Protein AF-A0A386CAA4-F1 (afdb_monomer_lite)

Radius of gyration: 25.46 Å; chains: 1; bounding box: 66×43×54 Å

pLDDT: mean 73.95, std 14.6, range [38.09, 94.12]

Sequence (106 aa):
EEAMAGEAPLESQIITDHLQRVGLGRLAEAARAKAREIFRNDVQDADGWVGQWRRAAHHLVVLTSGPAELKQAEEALAEELNEENLQRLQAILDRIRRESSESGTG

Structure (mmCIF, N/CA/C/O backbone):
data_AF-A0A386CAA4-F1
#
_entry.id   AF-A0A386CAA4-F1
#
loop_
_atom_site.group_PDB
_atom_site.id
_atom_site.type_symbol
_atom_site.label_atom_id
_atom_site.label_alt_id
_atom_site.label_comp_id
_atom_site.label_asym_id
_atom_site.label_entity_id
_atom_site.label_seq_id
_atom_site.pdbx_PDB_ins_code
_atom_site.Cartn_x
_atom_site.Cartn_y
_atom_site.Cartn_z
_atom_site.occupancy
_atom_site.B_iso_or_equiv
_atom_site.auth_seq_id
_atom_site.auth_comp_id
_atom_site.auth_asym_id
_atom_site.auth_atom_id
_atom_site.pdbx_PDB_model_num
ATOM 1 N N . GLU A 1 1 ? 48.458 2.453 -5.278 1.00 46.25 1 GLU A N 1
ATOM 2 C CA . GLU A 1 1 ? 47.049 2.405 -4.850 1.00 46.25 1 GLU A CA 1
ATOM 3 C C . GLU A 1 1 ? 46.293 3.440 -5.665 1.00 46.25 1 GLU A C 1
ATOM 5 O O . GLU A 1 1 ? 46.886 4.479 -5.922 1.00 46.25 1 GLU A O 1
ATOM 10 N N . GLU A 1 2 ? 45.063 3.110 -6.078 1.00 38.09 2 GLU A N 1
ATOM 11 C CA . GLU A 1 2 ? 44.099 3.956 -6.819 1.00 38.09 2 GLU A CA 1
ATOM 12 C C . GLU A 1 2 ? 44.424 4.193 -8.314 1.00 38.09 2 GLU A C 1
ATOM 14 O O . GLU A 1 2 ? 45.529 4.575 -8.671 1.00 38.09 2 GLU A O 1
ATOM 19 N N . ALA A 1 3 ? 43.544 3.975 -9.296 1.00 41.59 3 ALA A N 1
ATOM 20 C CA . ALA A 1 3 ? 42.143 3.567 -9.329 1.00 41.59 3 ALA A CA 1
ATOM 21 C C . ALA A 1 3 ? 41.889 2.834 -10.668 1.00 41.59 3 ALA A C 1
ATOM 23 O O . ALA A 1 3 ? 42.232 3.360 -11.728 1.00 41.59 3 ALA A O 1
ATOM 24 N N . MET A 1 4 ? 41.304 1.628 -10.648 1.00 42.31 4 MET A N 1
ATOM 25 C CA . MET A 1 4 ? 40.864 0.965 -11.884 1.00 42.31 4 MET A CA 1
ATOM 26 C C . MET A 1 4 ? 39.498 1.505 -12.298 1.00 42.31 4 MET A C 1
ATOM 28 O O . MET A 1 4 ? 38.483 1.281 -11.642 1.00 42.31 4 MET A O 1
ATOM 32 N N . ALA A 1 5 ? 39.505 2.239 -13.404 1.00 45.12 5 ALA A N 1
ATOM 33 C CA . ALA A 1 5 ? 38.326 2.691 -14.110 1.00 45.12 5 ALA A CA 1
ATOM 34 C C . ALA A 1 5 ? 37.538 1.502 -14.691 1.00 45.12 5 ALA A C 1
ATOM 36 O O . ALA A 1 5 ? 38.091 0.684 -15.419 1.00 45.12 5 ALA A O 1
ATOM 37 N N . GLY A 1 6 ? 36.222 1.481 -14.467 1.00 51.72 6 GLY A N 1
ATOM 38 C CA . GLY A 1 6 ? 35.287 1.066 -15.517 1.00 51.72 6 GLY A CA 1
ATOM 39 C C . GLY A 1 6 ? 34.812 -0.387 -15.573 1.00 51.72 6 GLY A C 1
ATOM 40 O O . GLY A 1 6 ? 34.141 -0.726 -16.546 1.00 51.72 6 GLY A O 1
ATOM 41 N N . GLU A 1 7 ? 35.063 -1.238 -14.579 1.00 56.75 7 GLU A N 1
ATOM 42 C CA . GLU A 1 7 ? 34.396 -2.547 -14.541 1.00 56.75 7 GLU A CA 1
ATOM 43 C C . GLU A 1 7 ? 32.987 -2.421 -13.953 1.00 56.75 7 GLU A C 1
ATOM 45 O O . GLU A 1 7 ? 32.793 -1.955 -12.829 1.00 56.75 7 GLU A O 1
ATOM 50 N N . ALA A 1 8 ? 31.976 -2.826 -14.733 1.00 63.94 8 ALA A N 1
ATOM 51 C CA . ALA A 1 8 ? 30.610 -2.947 -14.236 1.00 63.94 8 ALA A CA 1
ATOM 52 C C . ALA A 1 8 ? 30.607 -3.836 -12.977 1.00 63.94 8 ALA A C 1
ATOM 54 O O . ALA A 1 8 ? 31.345 -4.824 -12.966 1.00 63.94 8 ALA A O 1
ATOM 55 N N . PRO A 1 9 ? 29.790 -3.533 -11.948 1.00 82.81 9 PRO A N 1
ATOM 56 C CA . PRO A 1 9 ? 29.759 -4.305 -10.707 1.00 82.81 9 PRO A CA 1
ATOM 57 C C . PRO A 1 9 ? 29.670 -5.803 -11.000 1.00 82.81 9 PRO A C 1
ATOM 59 O O . PRO A 1 9 ? 28.910 -6.195 -11.887 1.00 82.81 9 PRO A O 1
ATOM 62 N N . LEU A 1 10 ? 30.414 -6.635 -10.265 1.00 80.94 10 LEU A N 1
ATOM 63 C CA . LEU A 1 10 ? 30.478 -8.087 -10.488 1.00 80.94 10 LEU A CA 1
ATOM 64 C C . LEU A 1 10 ? 29.081 -8.721 -10.617 1.00 80.94 10 LEU A C 1
ATOM 66 O O . LEU A 1 10 ? 28.835 -9.538 -11.499 1.00 80.94 10 LEU A O 1
ATOM 70 N N . GLU A 1 11 ? 28.138 -8.272 -9.791 1.00 80.88 11 GLU A N 1
ATOM 71 C CA . GLU A 1 11 ? 26.731 -8.672 -9.848 1.00 80.88 11 GLU A CA 1
ATOM 72 C C . GLU A 1 11 ? 26.088 -8.397 -11.221 1.00 80.88 11 GLU A C 1
ATOM 74 O O . GLU A 1 11 ? 25.432 -9.263 -11.798 1.00 80.88 11 GLU A O 1
ATOM 79 N N . SER A 1 12 ? 26.336 -7.221 -11.800 1.00 81.00 12 SER A N 1
ATOM 80 C CA . SER A 1 12 ? 25.842 -6.840 -13.128 1.00 81.00 12 SER A CA 1
ATOM 81 C C . SER A 1 12 ? 26.420 -7.729 -14.233 1.00 81.00 12 SER A C 1
ATOM 83 O O . SER A 1 12 ? 25.713 -8.084 -15.182 1.00 81.00 12 SER A O 1
AT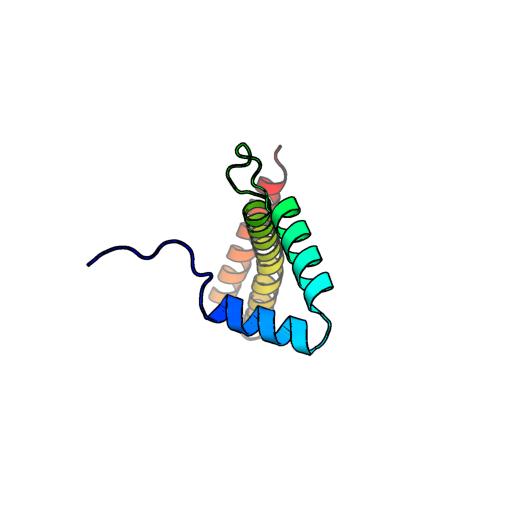OM 85 N N . GLN A 1 13 ? 27.689 -8.126 -14.099 1.00 85.06 13 GLN A N 1
ATOM 86 C CA . GLN A 1 13 ? 28.346 -9.034 -15.039 1.00 85.06 13 GLN A CA 1
ATOM 87 C C . GLN A 1 13 ? 27.733 -10.439 -14.967 1.00 85.06 13 GLN A C 1
ATOM 89 O O . GLN A 1 13 ? 27.344 -10.983 -16.000 1.00 85.06 13 GLN A O 1
ATOM 94 N N . ILE A 1 14 ? 27.551 -10.980 -13.756 1.00 91.44 14 ILE A N 1
ATOM 95 C CA . ILE A 1 14 ? 26.939 -12.300 -13.523 1.00 91.44 14 ILE A CA 1
ATOM 96 C C . ILE A 1 14 ? 25.510 -12.347 -14.077 1.00 91.44 14 ILE A C 1
ATOM 98 O O . ILE A 1 14 ? 25.146 -13.280 -14.794 1.00 91.44 14 ILE A O 1
ATOM 102 N N . ILE A 1 15 ? 24.701 -11.325 -13.787 1.00 86.69 15 ILE A N 1
ATOM 103 C CA . ILE A 1 15 ? 23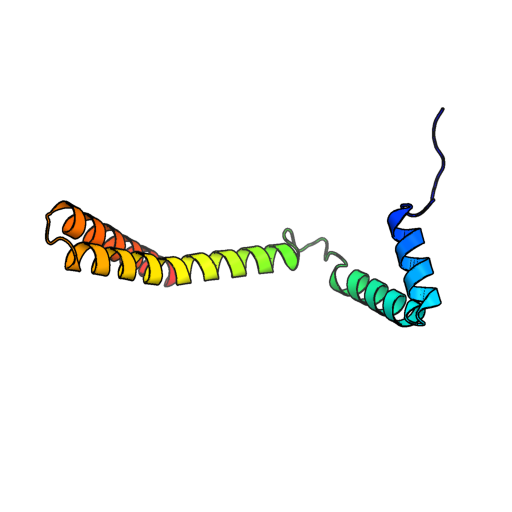.319 -11.234 -14.273 1.00 86.69 15 ILE A CA 1
ATOM 104 C C . ILE A 1 15 ? 23.292 -11.149 -15.802 1.00 86.69 15 ILE A C 1
ATOM 106 O O . ILE A 1 15 ? 22.462 -11.788 -16.446 1.00 86.69 15 ILE A O 1
ATOM 110 N N . THR A 1 16 ? 24.197 -10.378 -16.405 1.00 89.06 16 THR A N 1
ATOM 111 C CA . THR A 1 16 ? 24.244 -10.216 -17.864 1.00 89.06 16 THR A CA 1
ATOM 112 C C . THR A 1 16 ? 24.664 -11.505 -18.567 1.00 89.06 16 THR A C 1
ATOM 114 O O . THR A 1 16 ? 24.013 -11.888 -19.538 1.00 89.06 16 THR A O 1
ATOM 117 N N . ASP A 1 17 ? 25.670 -12.214 -18.055 1.00 91.50 17 ASP A N 1
ATOM 118 C CA . ASP A 1 17 ? 26.084 -13.521 -18.580 1.00 91.50 17 ASP A CA 1
ATOM 119 C C . ASP A 1 17 ? 24.959 -14.561 -18.437 1.00 91.50 17 ASP A C 1
ATOM 121 O O . ASP A 1 17 ? 24.622 -15.262 -19.392 1.00 91.50 17 ASP A O 1
ATOM 125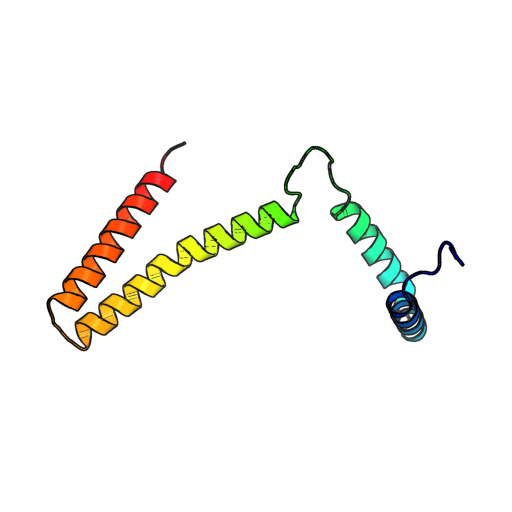 N N . HIS A 1 18 ? 24.272 -14.598 -17.289 1.00 91.69 18 HIS A N 1
ATOM 126 C CA . HIS A 1 18 ? 23.111 -15.471 -17.108 1.00 91.69 18 HIS A CA 1
ATOM 127 C C . HIS A 1 18 ? 22.002 -15.174 -18.129 1.00 91.69 18 HIS A C 1
ATOM 129 O O . HIS A 1 18 ? 21.514 -16.090 -18.790 1.00 91.69 18 HIS A O 1
ATOM 135 N N . LEU A 1 19 ? 21.649 -13.898 -18.315 1.00 90.88 19 LEU A N 1
ATOM 136 C CA . LEU A 1 19 ? 20.622 -13.467 -19.268 1.00 90.88 19 LEU A CA 1
ATOM 137 C C . LEU A 1 19 ? 21.000 -13.778 -20.720 1.00 90.88 19 LEU A C 1
ATOM 139 O O . LEU A 1 19 ? 20.128 -14.112 -21.522 1.00 90.88 19 LEU A O 1
ATOM 143 N N . GLN A 1 20 ? 22.284 -13.706 -21.070 1.00 91.94 20 GLN A N 1
ATOM 144 C CA . GLN A 1 20 ? 22.774 -14.128 -22.382 1.00 91.94 20 GLN A CA 1
ATOM 145 C C . GLN A 1 20 ? 22.622 -15.639 -22.579 1.00 91.94 20 GLN A C 1
ATOM 147 O O . GLN A 1 20 ? 22.089 -16.060 -23.606 1.00 91.94 20 GLN A O 1
ATOM 152 N N . ARG A 1 21 ? 23.004 -16.449 -21.583 1.00 94.12 21 ARG A N 1
ATOM 153 C CA . ARG A 1 21 ? 22.906 -17.918 -21.639 1.00 94.12 21 ARG A CA 1
ATOM 154 C C . ARG A 1 21 ? 21.471 -18.420 -21.793 1.00 94.12 21 ARG A C 1
ATOM 156 O O . ARG A 1 21 ? 21.252 -19.400 -22.496 1.00 94.12 21 ARG A O 1
ATOM 163 N N . VAL A 1 22 ? 20.493 -17.744 -21.186 1.00 93.44 22 VAL A N 1
ATOM 164 C CA . VAL A 1 22 ? 19.062 -18.090 -21.317 1.00 93.44 22 VAL A CA 1
ATOM 165 C C . VAL A 1 22 ? 18.381 -17.439 -22.533 1.00 93.44 22 VAL A C 1
ATOM 167 O O . VAL A 1 22 ? 17.169 -17.550 -22.693 1.00 93.44 22 VAL A O 1
ATOM 170 N N . GLY A 1 23 ? 19.136 -16.745 -23.395 1.00 91.19 23 GLY A N 1
ATOM 171 C CA . GLY A 1 23 ? 18.619 -16.119 -24.620 1.00 91.19 23 GLY A CA 1
ATOM 172 C C . GLY A 1 23 ? 17.852 -14.806 -24.411 1.00 91.19 23 GLY A C 1
ATOM 173 O O . GLY A 1 23 ? 17.296 -14.258 -25.361 1.00 91.19 23 GLY A O 1
ATOM 174 N N . LEU A 1 24 ? 17.845 -14.259 -23.194 1.00 91.62 24 LEU A N 1
ATOM 175 C CA . LEU A 1 24 ? 17.140 -13.024 -22.833 1.00 91.62 24 LEU A CA 1
ATOM 176 C C . LEU A 1 24 ? 18.014 -11.763 -22.928 1.00 91.62 24 LEU A C 1
ATOM 178 O O . LEU A 1 24 ? 17.524 -10.666 -22.674 1.00 91.62 24 LEU A O 1
ATOM 182 N N . GLY A 1 25 ? 19.283 -11.879 -23.328 1.00 88.50 25 GLY A N 1
ATOM 183 C CA . GLY A 1 25 ? 20.238 -10.762 -23.345 1.00 88.50 25 GLY A CA 1
ATOM 184 C C . GLY A 1 25 ? 19.757 -9.527 -24.122 1.00 88.50 25 GLY A C 1
ATOM 185 O O . GLY A 1 25 ? 19.825 -8.414 -23.608 1.00 88.50 25 GLY A O 1
ATOM 186 N N . ARG A 1 26 ? 19.191 -9.702 -25.326 1.00 86.12 26 ARG A N 1
ATOM 187 C CA . ARG A 1 26 ? 18.645 -8.575 -26.115 1.00 86.12 26 ARG A CA 1
ATOM 188 C C . ARG A 1 26 ? 17.429 -7.922 -25.460 1.00 86.12 26 ARG A C 1
ATOM 190 O O . ARG A 1 26 ? 17.295 -6.703 -25.508 1.00 86.12 26 ARG A O 1
ATOM 197 N N . LEU A 1 27 ? 16.551 -8.724 -24.857 1.00 88.19 27 LEU A N 1
ATOM 198 C CA . LEU A 1 27 ? 15.362 -8.228 -24.166 1.00 88.19 27 LEU A CA 1
ATOM 199 C C . LEU A 1 27 ? 15.751 -7.459 -22.898 1.00 88.19 27 LEU A C 1
ATOM 201 O O . LEU A 1 27 ? 15.197 -6.398 -22.628 1.00 88.19 27 LEU A O 1
ATOM 205 N N . ALA A 1 28 ? 16.750 -7.953 -22.169 1.00 84.75 28 ALA A N 1
ATOM 206 C CA . ALA A 1 28 ? 17.304 -7.281 -21.005 1.00 84.75 28 ALA A CA 1
ATOM 207 C C . ALA A 1 28 ? 17.949 -5.935 -21.364 1.00 84.75 28 ALA A C 1
ATOM 209 O O . ALA A 1 28 ? 17.695 -4.941 -20.687 1.00 84.75 28 ALA A O 1
ATOM 210 N N . GLU A 1 29 ? 18.726 -5.866 -22.448 1.00 86.69 29 GLU A N 1
ATOM 211 C CA . GLU A 1 29 ? 19.296 -4.601 -22.929 1.00 86.69 29 GLU A CA 1
ATOM 212 C C . GLU A 1 29 ? 18.216 -3.609 -23.374 1.00 86.69 29 GLU A C 1
ATOM 214 O O . GLU A 1 29 ? 18.257 -2.441 -22.988 1.00 86.69 29 GLU A O 1
ATOM 219 N N . ALA A 1 30 ? 17.193 -4.068 -24.101 1.00 85.81 30 ALA A N 1
ATOM 220 C CA . ALA A 1 30 ? 16.059 -3.224 -24.479 1.00 85.81 30 ALA A CA 1
ATOM 221 C C . ALA A 1 30 ? 15.286 -2.709 -23.250 1.00 85.81 30 ALA A C 1
ATOM 223 O O . ALA A 1 30 ? 14.936 -1.530 -23.187 1.00 85.81 30 ALA A O 1
ATOM 224 N N . ALA A 1 31 ? 15.066 -3.560 -22.244 1.00 82.25 31 ALA A N 1
ATOM 225 C CA . ALA A 1 31 ? 14.423 -3.175 -20.991 1.00 82.25 31 ALA A CA 1
ATOM 226 C C . ALA A 1 31 ? 15.263 -2.159 -20.203 1.00 82.25 31 ALA A C 1
ATOM 228 O O . ALA A 1 31 ? 14.713 -1.187 -19.692 1.00 82.25 31 ALA A O 1
ATOM 229 N N . ARG A 1 32 ? 16.592 -2.327 -20.151 1.00 80.88 32 ARG A N 1
ATOM 230 C CA . ARG A 1 32 ? 17.521 -1.372 -19.520 1.00 80.88 32 ARG A CA 1
ATOM 231 C C . ARG A 1 32 ? 17.546 -0.034 -20.251 1.00 80.88 32 ARG A C 1
ATOM 233 O O . ARG A 1 32 ? 17.526 1.005 -19.599 1.00 80.88 32 ARG A O 1
ATOM 240 N N . ALA A 1 33 ? 17.570 -0.042 -21.582 1.00 82.44 33 ALA A N 1
ATOM 241 C CA . ALA A 1 33 ? 17.513 1.173 -22.390 1.00 82.44 33 ALA A CA 1
ATOM 242 C C . ALA A 1 33 ? 16.193 1.925 -22.170 1.00 82.44 33 ALA A C 1
ATOM 244 O O . ALA A 1 33 ? 16.214 3.122 -21.894 1.00 82.44 33 ALA A O 1
ATOM 245 N N . LYS A 1 34 ? 15.067 1.203 -22.184 1.00 78.50 34 LYS A N 1
ATOM 246 C CA . LYS A 1 34 ? 13.739 1.761 -21.916 1.00 78.50 34 LYS A CA 1
ATOM 247 C C . LYS A 1 34 ? 13.607 2.275 -20.484 1.00 78.50 34 LYS A C 1
ATOM 249 O O . LYS A 1 34 ? 13.063 3.348 -20.267 1.00 78.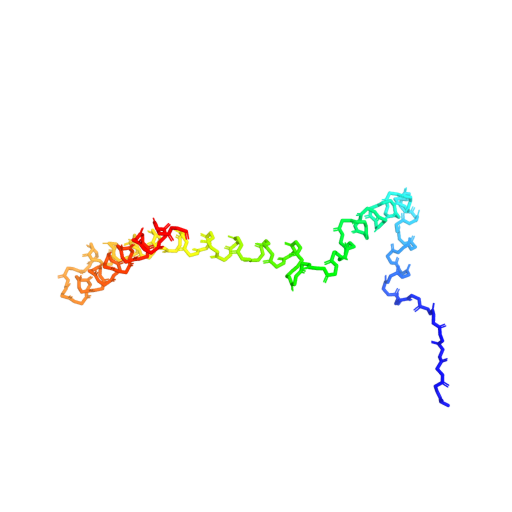50 34 LYS A O 1
ATOM 254 N N . ALA A 1 35 ? 14.150 1.556 -19.504 1.00 75.12 35 ALA A N 1
ATOM 255 C CA . ALA A 1 35 ? 14.231 2.038 -18.133 1.00 75.12 35 ALA A CA 1
ATOM 256 C C . ALA A 1 35 ? 15.042 3.341 -18.083 1.00 75.12 35 ALA A C 1
ATOM 258 O O . ALA A 1 35 ? 14.539 4.342 -17.603 1.00 75.12 35 ALA A O 1
ATOM 259 N N . ARG A 1 36 ? 16.248 3.393 -18.655 1.00 74.75 36 ARG A N 1
ATOM 260 C CA . ARG A 1 36 ? 17.060 4.626 -18.699 1.00 74.75 36 ARG A CA 1
ATOM 261 C C . ARG A 1 36 ? 16.395 5.782 -19.446 1.00 74.75 36 ARG A C 1
ATOM 263 O O . ARG A 1 36 ? 16.765 6.922 -19.210 1.00 74.75 36 ARG A O 1
ATOM 270 N N . GLU A 1 37 ? 15.489 5.503 -20.374 1.00 74.31 37 GLU A N 1
ATOM 271 C CA . GLU A 1 37 ? 14.672 6.506 -21.057 1.00 74.31 37 GLU A CA 1
ATOM 272 C C . GLU A 1 37 ? 13.553 7.029 -20.150 1.00 74.31 37 GLU A C 1
ATOM 274 O O . GLU A 1 37 ? 13.424 8.237 -19.998 1.00 74.31 37 GLU A O 1
ATOM 279 N N . ILE A 1 38 ? 12.817 6.135 -19.485 1.00 66.50 38 ILE A N 1
ATOM 280 C CA . ILE A 1 38 ? 11.736 6.478 -18.544 1.00 66.50 38 ILE A CA 1
ATOM 281 C C . ILE A 1 38 ? 12.282 7.169 -17.284 1.00 66.50 38 ILE A C 1
ATOM 283 O O . ILE A 1 38 ? 11.675 8.098 -16.766 1.00 66.50 38 ILE A O 1
ATOM 287 N N . PHE A 1 39 ? 13.434 6.717 -16.791 1.00 61.34 39 PHE A N 1
ATOM 288 C CA . PHE A 1 39 ? 14.120 7.232 -15.605 1.00 61.34 39 PHE A CA 1
ATOM 289 C C . PHE A 1 39 ? 15.157 8.311 -15.946 1.00 61.34 39 PHE A C 1
ATOM 291 O O . PHE A 1 39 ? 15.959 8.680 -15.086 1.00 61.34 39 PHE A O 1
ATOM 298 N N . ARG A 1 40 ? 15.199 8.811 -17.191 1.00 66.69 40 ARG A N 1
ATOM 299 C CA . ARG A 1 40 ? 16.040 9.961 -17.530 1.00 66.69 40 ARG A CA 1
ATOM 300 C C . ARG A 1 40 ? 15.425 11.174 -16.838 1.00 66.69 40 ARG A C 1
ATOM 302 O O . ARG A 1 40 ? 14.416 11.688 -17.299 1.00 66.69 40 ARG A O 1
ATOM 309 N N . ASN A 1 41 ? 16.003 11.558 -15.702 1.00 51.38 41 ASN A N 1
ATOM 310 C CA . ASN A 1 41 ? 15.578 12.707 -14.909 1.00 51.38 41 ASN A CA 1
ATOM 311 C C . ASN A 1 41 ? 15.345 13.918 -15.818 1.00 51.38 41 ASN A C 1
ATOM 313 O O . ASN A 1 41 ? 16.293 14.426 -16.423 1.00 51.38 41 ASN A O 1
ATOM 317 N N . ASP A 1 42 ? 14.104 14.394 -15.885 1.00 50.38 42 ASP A N 1
ATOM 318 C CA . ASP A 1 42 ? 13.882 15.797 -16.186 1.00 50.38 42 ASP A CA 1
ATOM 319 C C . ASP A 1 42 ? 14.475 16.556 -14.995 1.00 50.38 42 ASP A C 1
ATOM 321 O O . ASP A 1 42 ? 14.002 16.432 -13.867 1.00 50.38 42 ASP A O 1
ATOM 325 N N . VAL A 1 43 ? 15.590 17.257 -15.211 1.00 51.78 43 VAL A N 1
ATOM 326 C CA . VAL A 1 43 ? 16.343 17.978 -14.163 1.00 51.78 43 VAL A CA 1
ATOM 327 C C . VAL A 1 43 ? 15.475 19.050 -13.476 1.00 51.78 43 VAL A C 1
ATOM 329 O O . VAL A 1 43 ? 15.864 19.602 -12.450 1.00 51.78 43 VAL A O 1
ATOM 332 N N . GLN A 1 44 ? 14.291 19.332 -14.023 1.00 55.25 44 G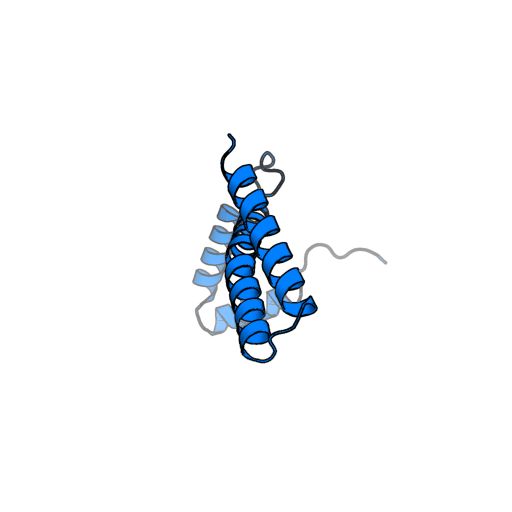LN A N 1
ATOM 333 C CA . GLN A 1 44 ? 13.293 20.248 -13.480 1.00 55.25 44 GLN A CA 1
ATOM 334 C C . GLN A 1 44 ? 12.301 19.600 -12.494 1.00 55.25 44 GLN A C 1
ATOM 336 O O . GLN A 1 44 ? 11.667 20.332 -11.737 1.00 55.25 44 GLN A O 1
ATOM 341 N N . ASP A 1 45 ? 12.150 18.270 -12.464 1.00 55.28 45 ASP A N 1
ATOM 342 C CA . ASP A 1 45 ? 11.203 17.606 -11.558 1.00 55.28 45 ASP A CA 1
ATOM 343 C C . ASP A 1 45 ? 11.920 17.155 -10.281 1.00 55.28 45 ASP A C 1
ATOM 345 O O . ASP A 1 45 ? 12.524 16.083 -10.225 1.00 55.28 45 ASP A O 1
ATOM 349 N N . ALA A 1 46 ? 11.879 18.006 -9.252 1.00 54.69 46 ALA A N 1
ATOM 350 C CA . ALA A 1 46 ? 12.629 17.850 -8.001 1.00 54.69 46 ALA A CA 1
ATOM 351 C C . ALA A 1 46 ? 12.363 16.530 -7.244 1.00 54.69 46 ALA A C 1
ATOM 353 O O . ALA A 1 46 ? 13.150 16.161 -6.376 1.00 54.69 46 ALA A O 1
ATOM 354 N N . ASP A 1 47 ? 11.299 15.799 -7.586 1.00 58.19 47 ASP A N 1
ATOM 355 C CA . ASP A 1 47 ? 10.959 14.507 -6.983 1.00 58.19 47 ASP A CA 1
ATOM 356 C C . ASP A 1 47 ? 11.061 13.313 -7.949 1.00 58.19 47 ASP A C 1
ATOM 358 O O . ASP A 1 47 ? 11.036 12.156 -7.511 1.00 58.19 47 ASP A O 1
ATOM 362 N N . GLY A 1 48 ? 11.182 13.568 -9.257 1.00 67.06 48 GLY A N 1
ATOM 363 C CA . GLY A 1 48 ? 11.034 12.568 -10.312 1.00 67.06 48 GLY A CA 1
ATOM 364 C C . GLY A 1 48 ? 9.723 11.765 -10.223 1.00 67.06 48 GLY A C 1
ATOM 365 O O . GLY A 1 48 ? 8.942 11.848 -9.269 1.00 67.06 48 GLY A O 1
ATOM 366 N N . TRP A 1 49 ? 9.483 10.884 -11.199 1.00 65.19 49 TRP A N 1
ATOM 367 C CA . TRP A 1 49 ? 8.265 10.060 -11.191 1.00 65.19 49 TRP A CA 1
ATOM 368 C C . TRP A 1 49 ? 8.175 9.177 -9.925 1.00 65.19 49 TRP A C 1
ATOM 370 O O . TRP A 1 49 ? 7.102 9.005 -9.358 1.00 65.19 49 TRP A O 1
ATOM 380 N N . VAL A 1 50 ? 9.303 8.686 -9.394 1.00 69.25 50 VAL A N 1
ATOM 381 C CA . VAL A 1 50 ? 9.321 7.848 -8.181 1.00 69.25 50 VAL A CA 1
ATOM 382 C C . VAL A 1 50 ? 8.841 8.618 -6.946 1.00 69.25 50 VAL A C 1
ATOM 384 O O . VAL A 1 50 ? 8.101 8.059 -6.134 1.00 69.25 50 VAL A O 1
ATOM 387 N N . GLY A 1 51 ? 9.215 9.891 -6.792 1.00 67.88 51 GLY A N 1
ATOM 388 C CA . GLY A 1 51 ? 8.735 10.720 -5.688 1.00 67.88 51 GLY A CA 1
ATOM 389 C C . GLY A 1 51 ? 7.248 11.051 -5.822 1.00 67.88 51 GLY A C 1
ATOM 390 O O . GLY A 1 51 ? 6.518 11.005 -4.830 1.00 67.88 51 GLY A O 1
ATOM 391 N N . GLN A 1 52 ? 6.756 11.264 -7.048 1.00 68.69 52 GLN A N 1
ATOM 392 C CA . GLN A 1 52 ? 5.318 11.401 -7.308 1.00 68.69 52 GLN A CA 1
ATOM 393 C C . GLN A 1 52 ? 4.542 10.136 -6.907 1.00 68.69 52 GLN A C 1
ATOM 395 O O . GLN A 1 52 ? 3.540 10.230 -6.199 1.00 68.69 52 GLN A O 1
ATOM 400 N N . TRP A 1 53 ? 5.042 8.947 -7.257 1.00 72.62 53 TRP A N 1
ATOM 401 C CA . TRP A 1 53 ? 4.418 7.678 -6.864 1.00 72.62 53 TRP A CA 1
ATOM 402 C C . TRP A 1 53 ? 4.487 7.412 -5.368 1.00 72.62 53 TRP A C 1
ATOM 404 O O . TRP A 1 53 ? 3.515 6.931 -4.791 1.00 72.62 53 TRP A O 1
ATOM 414 N N . ARG A 1 54 ? 5.593 7.770 -4.709 1.00 71.12 54 ARG A N 1
ATOM 415 C CA . ARG A 1 54 ? 5.702 7.670 -3.250 1.00 71.12 54 ARG A CA 1
ATOM 416 C C . ARG A 1 54 ? 4.681 8.572 -2.553 1.00 71.12 54 ARG A C 1
ATOM 418 O O . ARG A 1 54 ? 4.048 8.125 -1.601 1.00 71.12 54 ARG A O 1
ATOM 425 N N . ARG A 1 55 ? 4.477 9.802 -3.039 1.00 69.56 55 ARG A N 1
ATOM 426 C CA . ARG A 1 55 ? 3.445 10.714 -2.515 1.00 69.56 55 ARG A CA 1
ATOM 427 C C . ARG A 1 55 ? 2.035 10.196 -2.764 1.00 69.56 55 ARG A C 1
ATOM 429 O O . ARG A 1 55 ? 1.240 10.177 -1.833 1.00 69.56 55 ARG A O 1
ATOM 436 N N . ALA A 1 56 ? 1.743 9.723 -3.973 1.00 69.38 56 ALA A N 1
ATOM 437 C CA . ALA A 1 56 ? 0.443 9.143 -4.296 1.00 69.38 56 ALA A CA 1
ATOM 438 C C . ALA A 1 56 ? 0.143 7.908 -3.430 1.00 69.38 56 ALA A C 1
ATOM 440 O O . ALA A 1 56 ? -0.947 7.791 -2.879 1.00 69.38 56 ALA A O 1
ATOM 441 N N . ALA A 1 57 ? 1.125 7.023 -3.236 1.00 67.19 57 ALA A N 1
ATOM 442 C CA . ALA A 1 57 ? 0.997 5.868 -2.354 1.00 67.19 57 ALA A CA 1
ATOM 443 C C . ALA A 1 57 ? 0.782 6.283 -0.893 1.00 67.19 57 ALA A C 1
ATOM 445 O O . ALA A 1 57 ? -0.081 5.726 -0.226 1.00 67.19 57 ALA A O 1
ATOM 446 N N . HIS A 1 58 ? 1.517 7.284 -0.401 1.00 67.19 58 HIS A N 1
ATOM 447 C CA . HIS A 1 58 ? 1.326 7.808 0.951 1.00 67.19 58 HIS A CA 1
ATOM 448 C C . HIS A 1 58 ? -0.075 8.404 1.137 1.00 67.19 58 HIS A C 1
ATOM 450 O O . HIS A 1 58 ? -0.744 8.099 2.118 1.00 67.19 58 HIS A O 1
ATOM 456 N N . HIS A 1 59 ? -0.553 9.176 0.161 1.00 71.25 59 HIS A N 1
ATOM 457 C CA . HIS A 1 59 ? -1.900 9.738 0.163 1.00 71.25 59 HIS A CA 1
ATOM 458 C C . HIS A 1 59 ? -2.980 8.646 0.161 1.00 71.25 59 HIS A C 1
ATOM 460 O O . HIS A 1 59 ? -3.943 8.721 0.918 1.00 71.25 59 HIS A O 1
ATOM 466 N N . LEU A 1 60 ? -2.802 7.588 -0.635 1.00 62.47 60 LEU A N 1
ATOM 467 C CA . LEU A 1 60 ? -3.708 6.438 -0.638 1.00 62.47 60 LEU A CA 1
ATOM 468 C C . LEU A 1 60 ? -3.700 5.699 0.702 1.00 62.47 60 LEU A C 1
ATOM 470 O O . LEU A 1 60 ? -4.768 5.363 1.199 1.00 62.47 60 LEU A O 1
ATOM 474 N N . VAL A 1 61 ? -2.528 5.497 1.309 1.00 64.56 61 VAL A N 1
ATOM 475 C CA . VAL A 1 61 ? -2.420 4.899 2.646 1.00 64.56 61 VAL A CA 1
ATOM 476 C C . VAL A 1 61 ? -3.199 5.733 3.659 1.00 64.56 61 VAL A C 1
ATOM 478 O O . VAL A 1 61 ? -4.059 5.180 4.332 1.00 64.56 61 VAL A O 1
ATOM 481 N N . VAL A 1 62 ? -2.992 7.053 3.700 1.00 65.62 62 VAL A N 1
ATOM 482 C CA . VAL A 1 62 ? -3.725 7.970 4.593 1.00 65.62 62 VAL A CA 1
ATOM 483 C C . VAL A 1 62 ? -5.242 7.865 4.388 1.00 65.62 62 VAL A C 1
ATOM 485 O O . VAL A 1 62 ? -5.976 7.689 5.359 1.00 65.62 62 VAL A O 1
ATOM 488 N N . LEU A 1 63 ? -5.712 7.861 3.135 1.00 63.47 63 LEU A N 1
ATOM 489 C CA . LEU A 1 63 ? -7.135 7.698 2.815 1.00 63.47 63 LEU A CA 1
ATOM 490 C C . LEU A 1 63 ? -7.703 6.335 3.243 1.00 63.47 63 LEU A C 1
ATOM 492 O O . LEU A 1 63 ? -8.873 6.247 3.605 1.00 63.47 63 LEU A O 1
ATOM 496 N N . THR A 1 64 ? -6.901 5.269 3.200 1.00 62.56 64 THR A N 1
ATOM 497 C CA . THR A 1 64 ? -7.336 3.911 3.579 1.00 62.56 64 THR A CA 1
ATOM 498 C C . THR A 1 64 ? -7.201 3.604 5.071 1.00 62.56 64 THR A C 1
ATOM 500 O O . THR A 1 64 ? -7.929 2.749 5.577 1.00 62.56 64 THR A O 1
ATOM 503 N N . SER A 1 65 ? -6.322 4.306 5.790 1.00 62.75 65 SER A N 1
ATOM 504 C CA . SER A 1 65 ? -6.109 4.113 7.228 1.00 62.75 65 SER A CA 1
ATOM 505 C C . SER A 1 65 ? -7.271 4.648 8.064 1.00 62.75 65 SER A C 1
ATOM 507 O O . SER A 1 65 ? -7.654 4.006 9.037 1.00 62.75 65 SER A O 1
ATOM 509 N N . GLY A 1 66 ? -7.895 5.764 7.664 1.00 70.31 66 GLY A N 1
ATOM 510 C CA . GLY A 1 66 ? -9.065 6.323 8.360 1.00 70.31 66 GLY A CA 1
ATOM 511 C C . GLY A 1 66 ? -10.232 5.327 8.502 1.00 70.31 66 GLY A C 1
ATOM 512 O O . GLY A 1 66 ? -10.683 5.083 9.621 1.00 70.31 66 GLY A O 1
ATOM 513 N N . PRO A 1 67 ? -10.690 4.686 7.411 1.00 72.94 67 PRO A N 1
ATOM 514 C CA . PRO A 1 67 ? -11.740 3.666 7.459 1.00 72.94 67 PRO A CA 1
ATOM 515 C C . PRO A 1 67 ? -11.381 2.412 8.273 1.00 72.94 67 PRO A C 1
ATOM 517 O O . PRO A 1 67 ? -12.253 1.834 8.920 1.00 72.94 67 PRO A O 1
ATOM 520 N N . ALA A 1 68 ? -10.116 1.977 8.253 1.00 79.88 68 ALA A N 1
ATOM 521 C CA . ALA A 1 68 ? -9.669 0.800 9.002 1.00 79.88 68 ALA A CA 1
ATOM 522 C C . ALA A 1 68 ? -9.578 1.073 10.514 1.00 79.88 68 ALA A C 1
ATOM 524 O O . ALA A 1 68 ? -10.050 0.264 11.313 1.00 79.88 68 ALA A O 1
ATOM 525 N N . GLU A 1 69 ? -9.028 2.226 10.906 1.00 81.12 69 GLU A N 1
ATOM 526 C CA . GLU A 1 69 ? -8.974 2.671 12.305 1.00 81.12 69 GLU A CA 1
ATOM 527 C C . GLU A 1 69 ? -10.376 2.907 12.881 1.00 81.12 69 GLU A C 1
ATOM 529 O O . GLU A 1 69 ? -10.634 2.547 14.029 1.00 81.12 69 GLU A O 1
ATOM 534 N N . LEU A 1 70 ? -11.295 3.457 12.077 1.00 80.50 70 LEU A N 1
ATOM 535 C CA . LEU A 1 70 ? -12.693 3.636 12.468 1.00 80.50 70 LEU A CA 1
ATOM 536 C C . LEU A 1 70 ? -13.364 2.290 12.759 1.00 80.50 70 LEU A C 1
ATOM 538 O O . LEU A 1 70 ? -13.936 2.116 13.831 1.00 80.50 70 LEU A O 1
ATOM 542 N N . LYS A 1 71 ? -13.223 1.319 11.850 1.00 83.50 71 LYS A N 1
ATOM 543 C CA . LYS A 1 71 ? -13.791 -0.021 12.030 1.00 83.50 71 LYS A CA 1
ATOM 544 C C . LYS A 1 71 ? -13.249 -0.712 13.286 1.00 83.50 71 LYS A C 1
ATOM 546 O O . LYS A 1 71 ? -14.009 -1.322 14.028 1.00 83.50 71 LYS A O 1
ATOM 551 N N . GLN A 1 72 ? -11.951 -0.578 13.558 1.00 85.50 72 GLN A N 1
ATOM 552 C CA . GLN A 1 72 ? -11.340 -1.148 14.760 1.00 85.50 72 GLN A CA 1
ATOM 553 C C . GLN A 1 72 ? -11.859 -0.487 16.049 1.00 85.50 72 GLN A C 1
ATOM 555 O O . GLN A 1 72 ? -12.041 -1.162 17.059 1.00 85.50 72 GLN A O 1
ATOM 560 N N . ALA A 1 73 ? -12.105 0.826 16.031 1.00 82.56 73 ALA A N 1
ATOM 561 C CA . ALA A 1 73 ? -12.677 1.536 17.173 1.00 82.56 73 ALA A CA 1
ATOM 562 C C . ALA A 1 73 ? -14.159 1.188 17.401 1.00 82.56 73 ALA A C 1
ATOM 564 O O . ALA A 1 73 ? -14.589 1.088 18.547 1.00 82.56 73 ALA A O 1
ATOM 565 N N . GLU A 1 74 ? -14.925 0.960 16.331 1.00 82.06 74 GLU A N 1
ATOM 566 C CA . GLU A 1 74 ? -16.301 0.456 16.413 1.00 82.06 74 GLU A CA 1
ATOM 567 C C . GLU A 1 74 ? -16.353 -0.967 16.986 1.00 82.06 74 GLU A C 1
ATOM 569 O O . GLU A 1 74 ? -17.177 -1.241 17.856 1.00 82.06 74 GLU A O 1
ATOM 574 N N . GLU A 1 75 ? -15.455 -1.854 16.547 1.00 87.81 75 GLU A N 1
ATOM 575 C CA . GLU A 1 75 ? -15.332 -3.217 17.081 1.00 87.81 75 GLU A CA 1
ATOM 576 C C . GLU A 1 75 ? -14.962 -3.197 18.574 1.00 87.81 75 GLU A C 1
ATOM 578 O O . GLU A 1 75 ? -15.637 -3.843 19.371 1.00 87.81 75 GLU A O 1
ATOM 583 N N . ALA A 1 76 ? -13.985 -2.380 18.986 1.00 86.31 76 ALA A N 1
ATOM 584 C CA . ALA A 1 76 ? -13.613 -2.232 20.396 1.00 86.31 76 ALA A CA 1
ATOM 585 C C . ALA A 1 76 ? -14.762 -1.685 21.265 1.00 86.31 76 ALA A C 1
ATOM 587 O O . ALA A 1 76 ? -14.958 -2.138 22.391 1.00 86.31 76 ALA A O 1
ATOM 588 N N . LEU A 1 77 ? -15.554 -0.742 20.741 1.00 82.38 77 LEU A N 1
ATOM 589 C CA . LEU A 1 77 ? -16.737 -0.223 21.431 1.00 82.38 77 LEU A CA 1
ATOM 590 C C . LEU A 1 77 ? -17.859 -1.270 21.533 1.00 82.38 77 LEU A C 1
ATOM 592 O O . LEU A 1 77 ? -18.587 -1.299 22.525 1.00 82.38 77 LEU A O 1
ATOM 596 N N . ALA A 1 78 ? -18.013 -2.116 20.512 1.00 86.69 78 ALA A N 1
ATOM 597 C CA . ALA A 1 78 ? -18.978 -3.211 20.512 1.00 86.69 78 ALA A CA 1
ATOM 598 C C . ALA A 1 78 ? -18.574 -4.346 21.470 1.00 86.69 78 ALA A C 1
ATOM 600 O O . ALA A 1 78 ? -19.447 -4.979 22.062 1.00 86.69 78 ALA A O 1
ATOM 601 N N . GLU A 1 79 ? -17.271 -4.590 21.631 1.00 88.50 79 GLU A N 1
ATOM 602 C CA . GLU A 1 79 ? -16.724 -5.537 22.607 1.00 88.50 79 GLU A CA 1
ATOM 603 C C . GLU A 1 79 ? -16.842 -5.011 24.043 1.00 88.50 79 GLU A C 1
ATOM 605 O O . GLU A 1 79 ? -17.253 -5.754 24.938 1.00 88.50 79 GLU A O 1
ATOM 610 N N . GLU A 1 80 ? -16.536 -3.730 24.267 1.00 84.69 80 GLU A N 1
ATOM 611 C CA . GLU A 1 80 ? -16.595 -3.105 25.586 1.00 84.69 80 GLU A CA 1
ATOM 612 C C . GLU A 1 80 ? -17.153 -1.674 25.519 1.00 84.69 80 GLU A C 1
ATOM 614 O O . GLU A 1 80 ? -16.481 -0.719 25.115 1.00 84.69 80 GLU A O 1
ATOM 619 N N . LEU A 1 81 ? -18.399 -1.511 25.977 1.00 82.44 81 LEU A N 1
ATOM 620 C CA . LEU A 1 81 ? -19.083 -0.220 26.012 1.00 82.44 81 LEU A CA 1
ATOM 621 C C . LEU A 1 81 ? -18.623 0.613 27.219 1.00 82.44 81 LEU A C 1
ATOM 623 O O . LEU A 1 81 ? -19.295 0.663 28.253 1.00 82.44 81 LEU A O 1
ATOM 627 N N . ASN A 1 82 ? -17.475 1.270 27.077 1.00 89.81 82 ASN A N 1
ATOM 628 C CA . ASN A 1 82 ? -16.901 2.152 28.088 1.00 89.81 82 ASN A CA 1
ATOM 629 C C . ASN A 1 82 ? -16.597 3.558 27.531 1.00 89.81 82 ASN A C 1
ATOM 631 O O . ASN A 1 82 ? -16.595 3.807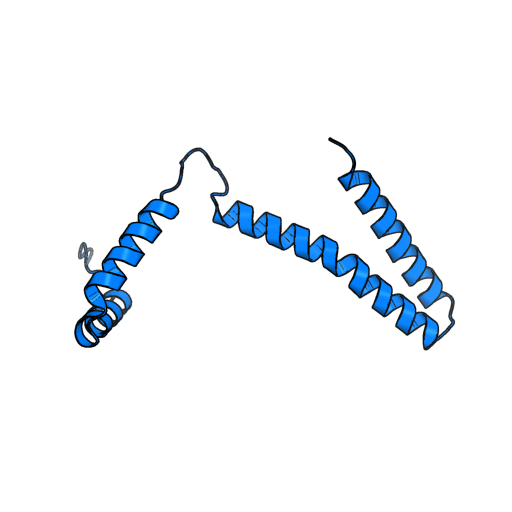 26.324 1.00 89.81 82 ASN A O 1
ATOM 635 N N . GLU A 1 83 ? -16.365 4.497 28.446 1.00 85.75 83 GLU A N 1
ATOM 636 C CA . GLU A 1 83 ? -16.122 5.908 28.128 1.00 85.75 83 GLU A CA 1
ATOM 637 C C . GLU A 1 83 ? -14.827 6.114 27.319 1.00 85.75 83 GLU A C 1
ATOM 639 O O . GLU A 1 83 ? -14.771 6.970 26.441 1.00 85.75 83 GLU A O 1
ATOM 644 N N . GLU A 1 84 ? -13.799 5.298 27.557 1.00 88.50 84 GLU A N 1
ATOM 645 C CA . GLU A 1 84 ? -12.519 5.377 26.843 1.00 88.50 84 GLU A CA 1
ATOM 646 C C . GLU A 1 84 ? -12.677 5.021 25.356 1.00 88.50 84 GLU A C 1
ATOM 648 O O . GLU A 1 84 ? -12.189 5.742 24.481 1.00 88.50 84 GLU A O 1
ATOM 653 N N . ASN A 1 85 ? -13.432 3.964 25.052 1.00 82.88 85 ASN A N 1
ATOM 654 C CA . ASN A 1 85 ? -13.738 3.548 23.686 1.00 82.88 85 ASN A CA 1
ATOM 655 C C . ASN A 1 85 ? -14.641 4.563 22.972 1.00 82.88 85 ASN A C 1
ATOM 657 O O . ASN A 1 85 ? -14.430 4.842 21.789 1.00 82.88 85 ASN A O 1
ATOM 661 N N . LEU A 1 86 ? -15.592 5.182 23.684 1.00 86.19 86 LEU A N 1
ATOM 662 C CA . LEU A 1 86 ? -16.413 6.274 23.147 1.00 86.19 86 LEU A CA 1
ATOM 663 C C . LEU A 1 86 ? -15.567 7.500 22.780 1.00 86.19 86 LEU A C 1
ATOM 665 O O . LEU A 1 86 ? -15.705 8.036 21.676 1.00 86.19 86 LEU A O 1
ATOM 669 N N . GLN A 1 87 ? -14.657 7.914 23.664 1.00 88.00 87 GLN A N 1
ATOM 670 C CA . GLN A 1 87 ? -13.748 9.037 23.417 1.00 88.00 87 GLN A CA 1
ATOM 671 C C . GLN A 1 87 ? -12.787 8.744 22.262 1.00 88.00 87 GLN A C 1
ATOM 673 O O . GLN A 1 87 ? -12.543 9.610 21.418 1.00 88.00 87 GLN A O 1
ATOM 678 N N . ARG A 1 88 ? -12.281 7.509 22.174 1.00 86.38 88 ARG A N 1
ATOM 679 C CA . ARG A 1 88 ? -11.420 7.062 21.073 1.00 86.38 88 ARG A CA 1
ATOM 680 C C . ARG A 1 88 ? -12.145 7.107 19.728 1.00 86.38 88 ARG A C 1
ATOM 682 O O . ARG A 1 88 ? -11.577 7.606 18.756 1.00 86.38 88 ARG A O 1
ATOM 689 N N . LEU A 1 89 ? -13.394 6.642 19.674 1.00 85.00 89 LEU A N 1
ATOM 690 C CA . LEU A 1 89 ? -14.217 6.695 18.465 1.00 85.00 89 LEU A CA 1
ATOM 691 C C . LEU A 1 89 ? -14.510 8.146 18.044 1.00 85.00 89 LEU A C 1
ATOM 693 O O . LEU A 1 89 ? -14.331 8.495 16.877 1.00 85.00 89 LEU A O 1
ATOM 697 N N . GLN A 1 90 ? -14.886 9.015 18.990 1.00 84.88 90 GLN A N 1
ATOM 698 C CA . GLN A 1 90 ? -15.110 10.442 18.720 1.00 84.88 90 GLN A CA 1
ATOM 699 C C . GLN A 1 90 ? -13.854 11.143 18.191 1.00 84.88 90 GLN A C 1
ATOM 701 O O . GLN A 1 90 ? -13.938 11.885 17.214 1.00 84.88 90 GLN A O 1
ATOM 706 N N . ALA A 1 91 ? -12.682 10.868 18.769 1.00 88.81 91 ALA A N 1
ATOM 707 C CA . ALA A 1 91 ? -11.424 11.458 18.318 1.00 88.81 91 ALA A CA 1
ATOM 708 C C . ALA A 1 91 ? -11.082 11.082 16.864 1.00 88.81 91 ALA A C 1
ATOM 710 O O . ALA A 1 91 ? -10.599 11.931 16.107 1.00 88.81 91 ALA A O 1
ATOM 711 N N . ILE A 1 92 ? -11.358 9.836 16.460 1.00 85.31 92 ILE A N 1
ATOM 712 C CA . ILE A 1 92 ? -11.157 9.360 15.082 1.00 85.31 92 ILE A CA 1
ATOM 713 C C . ILE A 1 92 ? -12.152 10.035 14.128 1.00 85.31 92 ILE A C 1
ATOM 715 O O . ILE A 1 92 ? -11.738 10.556 13.091 1.00 85.31 92 ILE A O 1
ATOM 719 N N . LEU A 1 93 ? -13.438 10.104 14.491 1.00 82.56 93 LEU A N 1
ATOM 720 C CA . LEU A 1 93 ? -14.471 10.772 13.685 1.00 82.56 93 LEU A CA 1
ATOM 721 C C . LEU A 1 93 ? -14.170 12.264 13.472 1.00 82.56 93 LEU A C 1
ATOM 723 O O . LEU A 1 93 ? -14.274 12.770 12.352 1.00 82.56 93 LEU A O 1
ATOM 727 N N . ASP A 1 94 ? -13.735 12.959 14.521 1.00 85.00 94 ASP A N 1
ATOM 728 C CA . ASP A 1 94 ? -13.354 14.369 14.447 1.00 85.00 94 ASP A CA 1
ATOM 729 C C . ASP A 1 94 ? -12.108 14.592 13.583 1.00 85.00 94 ASP A C 1
ATOM 731 O O . ASP A 1 94 ? -12.020 15.594 12.866 1.00 85.00 94 ASP A O 1
ATOM 735 N N . ARG A 1 95 ? -11.140 13.666 13.622 1.00 83.56 95 ARG A N 1
ATOM 736 C CA . ARG A 1 95 ? -9.943 13.713 12.772 1.00 83.56 95 ARG A CA 1
ATOM 737 C C . ARG A 1 95 ? -10.308 13.543 11.297 1.00 83.56 95 ARG A C 1
ATOM 739 O O . ARG A 1 95 ? -9.955 14.406 10.498 1.00 83.56 95 ARG A O 1
ATOM 746 N N . ILE A 1 96 ? -11.100 12.521 10.966 1.00 80.25 96 ILE A N 1
ATOM 747 C CA . ILE A 1 96 ? -11.570 12.257 9.596 1.00 80.25 96 ILE A CA 1
ATOM 748 C C . ILE A 1 96 ? -12.356 13.455 9.048 1.00 80.25 96 ILE A C 1
ATOM 750 O O . ILE A 1 96 ? -12.187 13.841 7.889 1.00 80.25 96 ILE A O 1
ATOM 754 N N . ARG A 1 97 ? -13.196 14.088 9.876 1.00 76.31 97 ARG A N 1
ATOM 755 C CA . ARG A 1 97 ? -13.962 15.277 9.479 1.00 76.31 97 ARG A CA 1
ATOM 756 C C . ARG A 1 97 ? -13.057 16.461 9.126 1.00 76.31 97 ARG A C 1
ATOM 758 O O . ARG A 1 97 ? -13.334 17.152 8.145 1.00 76.31 97 ARG A O 1
ATOM 765 N N . ARG A 1 98 ? -11.990 16.700 9.896 1.00 79.56 98 ARG A N 1
ATOM 766 C CA . ARG A 1 98 ? -11.005 17.761 9.613 1.00 79.56 98 ARG A CA 1
ATOM 767 C C . ARG A 1 98 ? -10.235 17.479 8.323 1.00 79.56 98 ARG A C 1
ATOM 769 O O . ARG A 1 98 ? -10.256 18.312 7.423 1.00 79.56 98 ARG A O 1
ATOM 776 N N . GLU A 1 99 ? -9.708 16.266 8.178 1.00 71.81 99 GLU A N 1
ATOM 777 C CA . GLU A 1 99 ? -8.955 15.834 6.990 1.00 71.81 99 GLU A CA 1
ATOM 778 C C . GLU A 1 99 ? -9.807 15.892 5.703 1.00 71.81 99 GLU A C 1
ATOM 780 O O . GLU A 1 99 ? -9.329 16.298 4.641 1.00 71.81 99 GLU A O 1
ATOM 785 N N . SER A 1 100 ? -11.104 15.571 5.801 1.00 62.47 100 SER A N 1
ATOM 786 C CA . SER A 1 100 ? -12.062 15.683 4.687 1.00 62.47 100 SER A CA 1
ATOM 787 C C . SER A 1 100 ? -12.353 17.135 4.291 1.00 62.47 100 SER A C 1
ATOM 789 O O . SER A 1 100 ? -12.688 17.408 3.142 1.00 62.47 100 SER A O 1
ATOM 791 N N . SER A 1 101 ? -12.235 18.069 5.239 1.00 63.47 101 SER A N 1
ATOM 792 C CA . SER A 1 101 ? -12.450 19.503 5.009 1.00 63.47 101 SER A CA 1
ATOM 793 C C . SER A 1 101 ? -11.220 20.157 4.371 1.00 63.47 101 SER A C 1
ATOM 795 O O . SER A 1 101 ? -11.361 20.992 3.483 1.00 63.47 101 SER A O 1
ATOM 797 N N . GLU A 1 102 ? -10.018 19.748 4.789 1.00 59.88 102 GLU A N 1
ATOM 798 C CA . GLU A 1 102 ? -8.735 20.233 4.255 1.00 59.88 102 GLU A CA 1
ATOM 799 C C . GLU A 1 102 ? -8.455 19.708 2.841 1.00 59.88 102 GLU A C 1
ATOM 801 O O . GLU A 1 102 ? -7.886 20.414 2.014 1.00 59.88 102 GLU A O 1
ATOM 806 N N . SER A 1 103 ? -8.943 18.508 2.516 1.00 55.25 103 SER A N 1
ATOM 807 C CA . SER A 1 103 ? -8.856 17.939 1.162 1.00 55.25 103 SER A CA 1
ATOM 808 C C . SER A 1 103 ? -9.798 18.613 0.145 1.00 55.25 103 SER A C 1
ATOM 810 O O . SER A 1 103 ? -9.739 18.306 -1.044 1.00 55.25 103 SER A O 1
ATOM 812 N N . GLY A 1 104 ? -10.689 19.508 0.598 1.00 44.66 104 GLY A N 1
ATOM 813 C CA . GLY A 1 104 ? -11.687 20.204 -0.225 1.00 44.66 104 GLY A CA 1
ATOM 814 C C . GLY A 1 104 ? -11.312 21.627 -0.656 1.00 44.66 104 GLY A C 1
ATOM 815 O O . GLY A 1 104 ? -12.088 22.262 -1.372 1.00 44.66 104 GLY A O 1
ATOM 816 N N . THR A 1 105 ? -10.154 22.150 -0.248 1.00 38.75 105 THR A N 1
ATOM 817 C CA . THR A 1 105 ? -9.703 23.499 -0.621 1.00 38.75 105 THR A CA 1
ATOM 818 C C . THR A 1 105 ? -8.529 23.461 -1.596 1.00 38.75 105 THR A C 1
ATOM 820 O O . THR A 1 105 ? -7.401 23.261 -1.164 1.00 38.75 105 THR A O 1
ATOM 823 N N . GLY A 1 106 ? -8.841 23.723 -2.875 1.00 38.78 106 GLY A N 1
ATOM 824 C CA . GLY A 1 106 ? -8.035 24.512 -3.828 1.00 38.78 106 GLY A CA 1
ATOM 825 C C . GLY A 1 106 ? -6.678 23.972 -4.247 1.00 38.78 106 GLY A C 1
ATOM 826 O O . GLY A 1 106 ? -5.696 24.324 -3.563 1.00 38.78 106 GLY A O 1
#

Foldseek 3Di:
DDDDPDDDPPVVVVVLVVCVVVVNNVVVVVVVVVCCVQQVDPVPPPQRPVNVVVVVVVVVCVVVVLVVQLVVLVVVCVVPVDPVSVVSNVVSVVVVVVVVVVVPDD

Secondary structure (DSSP, 8-state):
------PPPHHHHHHHHHHHHTT-HHHHHHHHHHHHHHT---TT-TTHHHHHHHHHHHHHHHHHHHHHHHHHHHHHHHH---HHHHHHHHHHHHHHHHHHHHTT--